Protein AF-A0A7V6IPR9-F1 (afdb_monomer_lite)

Sequence (110 aa):
MSSKRILSYSKQERHREKKTERGIVGKIMLGLVFVIALAFVFSILVKQNKEMERLKLKERDLRAELELAKLEELEILDLSNKAGSSEFVERIARDELGLVTADEYIFVED

Radius of gyration: 45.07 Å; chains: 1; bounding box: 85×31×128 Å

pLDDT: mean 81.63, std 14.81, range [46.31, 97.0]

Foldseek 3Di:
DDDPPPPPPVVVVVVVVVVVVVVVVVVVVVVVVVVVVVVVVVVVVVVVVVVVVVVVVVVVVVVVVVVVVVVVVVVVVVVVVLVPDPVNVQVCCCPVVVDDDPPDDDDDDD

Structure (mmCIF, N/CA/C/O backbone):
data_AF-A0A7V6IPR9-F1
#
_entry.id   AF-A0A7V6IPR9-F1
#
loop_
_atom_site.group_PDB
_atom_site.id
_atom_site.type_symbol
_atom_site.label_atom_id
_atom_site.label_alt_id
_atom_site.label_comp_id
_atom_site.label_asym_id
_atom_site.label_entity_id
_atom_site.label_seq_id
_atom_site.pdbx_PDB_ins_code
_atom_site.Cartn_x
_atom_site.Cartn_y
_atom_site.Cartn_z
_atom_site.occupancy
_atom_site.B_iso_or_equiv
_atom_site.auth_seq_id
_atom_site.auth_comp_id
_atom_site.auth_asym_id
_atom_site.auth_atom_id
_atom_site.pdbx_PDB_model_num
ATOM 1 N N . MET A 1 1 ? 46.897 10.458 -78.389 1.00 46.31 1 MET A N 1
ATOM 2 C CA . MET A 1 1 ? 46.508 10.968 -77.053 1.00 46.31 1 MET A CA 1
ATOM 3 C C . MET A 1 1 ? 45.152 10.385 -76.676 1.00 46.31 1 MET A C 1
ATOM 5 O O . MET A 1 1 ? 44.145 10.850 -77.183 1.00 46.31 1 MET A O 1
ATOM 9 N N . SER A 1 2 ? 45.098 9.341 -75.850 1.00 51.88 2 SER A N 1
ATOM 10 C CA . SER A 1 2 ? 43.846 8.902 -75.221 1.00 51.88 2 SER A CA 1
ATOM 11 C C . SER A 1 2 ? 44.156 8.077 -73.974 1.00 51.88 2 SER A C 1
ATOM 13 O O . SER A 1 2 ? 45.178 7.402 -73.927 1.00 51.88 2 SER A O 1
ATOM 15 N N . SER A 1 3 ? 43.238 8.130 -73.009 1.00 52.97 3 SER A N 1
ATOM 16 C CA . SER A 1 3 ? 43.160 7.337 -71.774 1.00 52.97 3 SER A CA 1
ATOM 17 C C . SER A 1 3 ? 43.606 8.034 -70.480 1.00 52.97 3 SER A C 1
ATOM 19 O O . SER A 1 3 ? 44.656 7.768 -69.907 1.00 52.97 3 SER A O 1
ATOM 21 N N . LYS A 1 4 ? 42.729 8.913 -69.975 1.00 54.00 4 LYS A N 1
ATOM 22 C CA . LYS A 1 4 ? 42.668 9.336 -68.559 1.00 54.00 4 LYS A CA 1
ATOM 23 C C . LYS A 1 4 ? 41.219 9.393 -68.037 1.00 54.00 4 LYS A C 1
ATOM 25 O O . LYS A 1 4 ? 40.880 10.258 -67.242 1.00 54.00 4 LYS A O 1
ATOM 30 N N . ARG A 1 5 ? 40.329 8.505 -68.502 1.00 56.00 5 ARG A N 1
ATOM 31 C CA . ARG A 1 5 ? 38.905 8.498 -68.082 1.00 56.00 5 ARG A CA 1
ATOM 32 C C . ARG A 1 5 ? 38.413 7.218 -67.398 1.00 56.00 5 ARG A C 1
ATOM 34 O O . ARG A 1 5 ? 37.255 7.165 -67.015 1.00 56.00 5 ARG A O 1
ATOM 41 N N . ILE A 1 6 ? 39.273 6.220 -67.185 1.00 53.72 6 ILE A N 1
ATOM 42 C CA . ILE A 1 6 ? 38.849 4.917 -66.630 1.00 53.72 6 ILE A CA 1
ATOM 43 C C . ILE A 1 6 ? 39.092 4.821 -65.106 1.00 53.72 6 ILE A C 1
ATOM 45 O O . ILE A 1 6 ? 38.463 4.023 -64.422 1.00 53.72 6 ILE A O 1
ATOM 49 N N . LEU A 1 7 ? 39.940 5.680 -64.521 1.00 52.31 7 LEU A N 1
ATOM 50 C CA . LEU A 1 7 ? 40.392 5.513 -63.130 1.00 52.31 7 LEU A CA 1
ATOM 51 C C . LEU A 1 7 ? 39.478 6.118 -62.037 1.00 52.31 7 LEU A C 1
ATOM 53 O O . LEU A 1 7 ? 39.787 5.961 -60.858 1.00 52.31 7 LEU A O 1
ATOM 57 N N . SER A 1 8 ? 38.392 6.831 -62.374 1.00 55.12 8 SER A N 1
ATOM 58 C CA . SER A 1 8 ? 37.584 7.552 -61.366 1.00 55.12 8 SER A CA 1
ATOM 59 C C . SER A 1 8 ? 36.347 6.803 -60.863 1.00 55.12 8 SER A C 1
ATOM 61 O O . SER A 1 8 ? 35.838 7.154 -59.801 1.00 55.12 8 SER A O 1
ATOM 63 N N . TYR A 1 9 ? 35.877 5.768 -61.566 1.00 55.69 9 TYR A N 1
ATOM 64 C CA . TYR A 1 9 ? 34.661 5.041 -61.174 1.00 55.69 9 TYR A CA 1
ATOM 65 C C . TYR A 1 9 ? 34.876 4.149 -59.936 1.00 55.69 9 TYR A C 1
ATOM 67 O O . TYR A 1 9 ? 34.060 4.155 -59.017 1.00 55.69 9 TYR A O 1
ATOM 75 N N . SER A 1 10 ? 36.033 3.488 -59.817 1.00 58.34 10 SER A N 1
ATOM 76 C CA . SER A 1 10 ? 36.293 2.532 -58.724 1.00 58.34 10 SER A CA 1
ATOM 77 C C . SER A 1 10 ? 36.478 3.172 -57.341 1.00 58.34 10 SER A C 1
ATOM 79 O O . SER A 1 10 ? 36.259 2.525 -56.315 1.00 58.34 10 SER A O 1
ATOM 81 N N . LYS A 1 11 ? 36.870 4.452 -57.274 1.00 56.53 11 LYS A N 1
ATOM 82 C CA . LYS A 1 11 ? 36.996 5.183 -56.000 1.00 56.53 11 LYS A CA 1
ATOM 83 C C . LYS A 1 11 ? 35.640 5.658 -55.472 1.00 56.53 11 LYS A C 1
ATOM 85 O O . LYS A 1 11 ? 35.459 5.739 -54.259 1.00 56.53 11 LYS A O 1
ATOM 90 N N . GLN A 1 12 ? 34.699 5.962 -56.364 1.00 60.06 12 GLN A N 1
ATOM 91 C CA . GLN A 1 12 ? 33.400 6.532 -56.008 1.00 60.06 12 GLN A CA 1
ATOM 92 C C . GLN A 1 12 ? 32.421 5.459 -55.497 1.00 60.06 12 GLN A C 1
ATOM 94 O O . GLN A 1 12 ? 31.682 5.718 -54.545 1.00 60.06 12 GLN A O 1
ATOM 99 N N . GLU A 1 13 ? 32.487 4.237 -56.034 1.00 58.72 13 GLU A N 1
ATOM 100 C CA . GLU A 1 13 ? 31.707 3.085 -55.550 1.00 58.72 13 GLU A CA 1
ATOM 101 C C . GLU A 1 13 ? 32.123 2.649 -54.138 1.00 58.72 13 GLU A C 1
ATOM 103 O O . GLU A 1 13 ? 31.271 2.544 -53.256 1.00 58.72 13 GLU A O 1
ATOM 108 N N . ARG A 1 14 ? 33.432 2.559 -53.856 1.00 58.56 14 ARG A N 1
ATOM 109 C CA . ARG A 1 14 ? 33.944 2.211 -52.513 1.00 58.56 14 ARG A CA 1
ATOM 110 C C . ARG A 1 14 ? 33.509 3.190 -51.419 1.00 58.56 14 ARG A C 1
ATOM 112 O O . ARG A 1 14 ? 33.343 2.802 -50.265 1.00 58.56 14 ARG A O 1
ATOM 119 N N . HIS A 1 15 ? 33.352 4.474 -51.746 1.00 54.97 15 HIS A N 1
ATOM 120 C CA . HIS A 1 15 ? 32.856 5.467 -50.788 1.00 54.97 15 HIS A CA 1
ATOM 121 C C . HIS A 1 15 ? 31.339 5.378 -50.572 1.00 54.97 15 HIS A C 1
ATOM 123 O O . HIS A 1 15 ? 30.884 5.695 -49.472 1.00 54.97 15 HIS A O 1
ATOM 129 N N . ARG A 1 16 ? 30.562 4.940 -51.574 1.00 58.59 16 ARG A N 1
ATOM 130 C CA . ARG A 1 16 ? 29.122 4.674 -51.423 1.00 58.59 16 ARG A CA 1
ATOM 131 C C . ARG A 1 16 ? 28.863 3.423 -50.586 1.00 58.59 16 ARG A C 1
ATOM 133 O O . ARG A 1 16 ? 28.086 3.527 -49.642 1.00 58.59 16 ARG A O 1
ATOM 140 N N . GLU A 1 17 ? 29.572 2.324 -50.845 1.00 57.56 17 GLU A N 1
ATOM 141 C CA . GLU A 1 17 ? 29.459 1.076 -50.070 1.00 57.56 17 GLU A CA 1
ATOM 142 C C . GLU A 1 17 ? 29.785 1.286 -48.584 1.00 57.56 17 GLU A C 1
ATOM 144 O O . GLU A 1 17 ? 28.998 0.930 -47.705 1.00 57.56 17 GLU A O 1
ATOM 149 N N . LYS A 1 18 ? 30.873 2.007 -48.280 1.00 56.69 18 LYS A N 1
ATOM 150 C CA . LYS A 1 18 ? 31.227 2.358 -46.891 1.00 56.69 18 LYS A CA 1
ATOM 151 C C . LYS A 1 18 ? 30.188 3.247 -46.202 1.00 56.69 18 LYS A C 1
ATOM 153 O O . LYS A 1 18 ? 30.087 3.241 -44.974 1.00 56.69 18 LYS A O 1
ATOM 158 N N . LYS A 1 19 ? 29.435 4.053 -46.958 1.00 59.00 19 LYS A N 1
ATOM 159 C CA . LYS A 1 19 ? 28.376 4.918 -46.411 1.00 59.00 19 LYS A CA 1
ATOM 160 C C . LYS A 1 19 ? 27.110 4.110 -46.111 1.00 59.00 19 LYS A C 1
ATOM 162 O O . LYS A 1 19 ? 26.474 4.358 -45.089 1.00 59.00 19 LYS A O 1
ATOM 167 N N . THR A 1 20 ? 26.779 3.128 -46.952 1.00 62.00 20 THR A N 1
ATOM 168 C CA . THR A 1 20 ? 25.663 2.196 -46.730 1.00 62.00 20 THR A CA 1
ATOM 169 C C . THR A 1 20 ? 25.933 1.231 -45.576 1.00 62.00 20 THR A C 1
ATOM 171 O O . THR A 1 20 ? 25.049 1.045 -44.743 1.00 62.00 20 THR A O 1
ATOM 174 N N . GLU A 1 21 ? 27.157 0.715 -45.434 1.00 65.19 21 GLU A N 1
ATOM 175 C CA . GLU A 1 21 ? 27.546 -0.147 -44.305 1.00 65.19 21 GLU A CA 1
ATOM 176 C C . GLU A 1 21 ? 27.449 0.583 -42.959 1.00 65.19 21 GLU A C 1
ATOM 178 O O . GLU A 1 21 ? 26.851 0.073 -42.013 1.00 65.19 21 GLU A O 1
ATOM 183 N N . ARG A 1 22 ? 27.945 1.827 -42.879 1.00 69.75 22 ARG A N 1
ATOM 184 C CA . ARG A 1 22 ? 27.823 2.658 -41.666 1.00 69.75 22 ARG A CA 1
ATOM 185 C C . ARG A 1 22 ? 26.366 2.939 -41.289 1.00 69.75 22 ARG A C 1
ATOM 187 O O . ARG A 1 22 ? 26.042 2.977 -40.104 1.00 69.75 22 ARG A O 1
ATOM 194 N N . GLY A 1 23 ? 25.486 3.109 -42.277 1.00 75.75 23 GLY A N 1
ATOM 195 C CA . GLY A 1 23 ? 24.050 3.284 -42.048 1.00 75.75 23 GLY A CA 1
ATOM 196 C C . GLY A 1 23 ? 23.372 2.024 -41.502 1.00 75.75 23 GLY A C 1
ATOM 197 O O . GLY A 1 23 ? 22.509 2.123 -40.632 1.00 75.75 23 GLY A O 1
ATOM 198 N N . ILE A 1 24 ? 23.780 0.842 -41.973 1.00 83.62 24 ILE A N 1
ATOM 199 C CA . ILE A 1 24 ? 23.265 -0.447 -41.490 1.00 83.62 24 ILE A CA 1
ATOM 200 C C . ILE A 1 24 ? 23.733 -0.703 -40.053 1.00 83.62 24 ILE A C 1
ATOM 202 O O . ILE A 1 24 ? 22.905 -0.999 -39.194 1.00 83.62 24 ILE A O 1
ATOM 206 N N . VAL A 1 25 ? 25.020 -0.493 -39.755 1.00 86.81 25 VAL A N 1
ATOM 207 C CA . VAL A 1 25 ? 25.568 -0.646 -38.394 1.00 86.81 25 VAL A CA 1
ATOM 208 C C . VAL A 1 25 ? 24.886 0.305 -37.405 1.00 86.81 25 VAL A C 1
ATOM 210 O O . VAL A 1 25 ? 24.541 -0.109 -36.301 1.00 86.81 25 VAL A O 1
ATOM 213 N N . GLY A 1 26 ? 24.611 1.552 -37.805 1.00 89.56 26 GLY A N 1
ATOM 214 C CA . GLY A 1 26 ? 23.874 2.506 -36.969 1.00 89.56 26 GLY A CA 1
ATOM 215 C C . GLY A 1 26 ? 22.446 2.052 -36.644 1.00 89.56 26 GLY A C 1
ATOM 216 O O . GLY A 1 26 ? 22.013 2.164 -35.500 1.00 89.56 26 GLY A O 1
ATOM 217 N N . LYS A 1 27 ? 21.727 1.480 -37.620 1.00 90.88 27 LYS A N 1
ATOM 218 C CA . LYS A 1 27 ? 20.379 0.923 -37.399 1.00 90.88 27 LYS A CA 1
ATOM 219 C C . LYS A 1 27 ? 20.402 -0.305 -36.490 1.00 90.88 27 LYS A C 1
ATOM 221 O O . LYS A 1 27 ? 19.528 -0.430 -35.638 1.00 90.88 27 LYS A O 1
ATOM 226 N N . ILE A 1 28 ? 21.402 -1.176 -36.642 1.00 93.00 28 ILE A N 1
ATOM 227 C CA . ILE A 1 28 ? 21.588 -2.347 -35.774 1.00 93.00 28 ILE A CA 1
ATOM 228 C C . ILE A 1 28 ? 21.874 -1.899 -34.338 1.00 93.00 28 ILE A C 1
ATOM 230 O O . ILE A 1 28 ? 21.229 -2.385 -33.414 1.00 93.00 28 ILE A O 1
ATOM 234 N N . MET A 1 29 ? 22.772 -0.929 -34.146 1.00 93.62 29 MET A N 1
ATOM 235 C CA . MET A 1 29 ? 23.066 -0.372 -32.821 1.00 93.62 29 MET A CA 1
ATOM 236 C C . MET A 1 29 ? 21.837 0.270 -32.179 1.00 93.62 29 MET A C 1
ATOM 238 O O . MET A 1 29 ? 21.563 0.026 -31.007 1.00 93.62 29 MET A O 1
ATOM 242 N N . LEU A 1 30 ? 21.059 1.040 -32.945 1.00 95.06 30 LEU A N 1
ATOM 243 C CA . LEU A 1 30 ? 19.827 1.647 -32.446 1.00 95.06 30 LEU A CA 1
ATOM 244 C C . LEU A 1 30 ? 18.796 0.583 -32.040 1.00 95.06 30 LEU A C 1
ATOM 246 O O . LEU A 1 30 ? 18.192 0.691 -30.976 1.00 95.06 30 LEU A O 1
ATOM 250 N N . GLY A 1 31 ? 18.634 -0.467 -32.850 1.00 95.38 31 GLY A N 1
ATOM 251 C CA . GLY A 1 31 ? 17.768 -1.600 -32.522 1.00 95.38 31 GLY A CA 1
ATOM 252 C C . GLY A 1 31 ? 18.221 -2.335 -31.261 1.00 95.38 31 GLY A C 1
ATOM 253 O O . GLY A 1 31 ? 17.398 -2.678 -30.419 1.00 95.38 31 GLY A O 1
ATOM 254 N N . LEU A 1 32 ? 19.529 -2.515 -31.081 1.00 95.44 32 LEU A N 1
ATOM 255 C CA . LEU A 1 32 ? 20.088 -3.188 -29.912 1.00 95.44 32 LEU A CA 1
ATOM 256 C C . LEU A 1 32 ? 19.873 -2.370 -28.630 1.00 95.44 32 LEU A C 1
ATOM 258 O O . LEU A 1 32 ? 19.430 -2.916 -27.621 1.00 95.44 32 LEU A O 1
ATOM 262 N N . VAL A 1 33 ? 20.081 -1.051 -28.689 1.00 96.31 33 VAL A N 1
ATOM 263 C CA . VAL A 1 33 ? 19.746 -0.135 -27.585 1.00 96.31 33 VAL A CA 1
ATOM 264 C C . VAL A 1 33 ? 18.250 -0.177 -27.274 1.00 96.31 33 VAL A C 1
ATOM 266 O O . VAL A 1 33 ? 17.871 -0.226 -26.105 1.00 96.31 33 VAL A O 1
ATOM 269 N N . PHE A 1 34 ? 17.396 -0.215 -28.298 1.00 97.00 34 PHE A N 1
ATOM 270 C CA . PHE A 1 34 ? 15.948 -0.296 -28.118 1.00 97.00 34 PHE A CA 1
ATOM 271 C C . PHE A 1 34 ? 15.520 -1.592 -27.415 1.00 97.00 34 PHE A C 1
ATOM 273 O O . PHE A 1 34 ? 14.736 -1.547 -26.469 1.00 97.00 34 PHE A O 1
ATOM 280 N N . VAL A 1 35 ? 16.079 -2.740 -27.807 1.00 96.81 35 VAL A N 1
ATOM 281 C CA . VAL A 1 35 ? 15.802 -4.032 -27.155 1.00 96.81 35 VAL A CA 1
ATOM 282 C C . VAL A 1 35 ? 16.252 -4.025 -25.692 1.00 96.81 35 VAL A C 1
ATOM 284 O O . VAL A 1 35 ? 15.508 -4.482 -24.825 1.00 96.81 35 VAL A O 1
ATOM 287 N N . ILE A 1 36 ? 17.428 -3.464 -25.392 1.00 96.44 36 ILE A N 1
ATOM 288 C CA . ILE A 1 36 ? 17.915 -3.337 -24.009 1.00 96.44 36 ILE A CA 1
ATOM 289 C C . ILE A 1 36 ? 16.988 -2.433 -23.188 1.00 96.44 36 ILE A C 1
ATOM 291 O O . ILE A 1 36 ? 16.624 -2.789 -22.066 1.00 96.44 36 ILE A O 1
ATOM 295 N N . ALA A 1 37 ? 16.567 -1.295 -23.744 1.00 96.19 37 ALA A N 1
ATOM 296 C CA . ALA A 1 37 ? 15.642 -0.384 -23.077 1.00 96.19 37 ALA A CA 1
ATOM 297 C C . ALA A 1 37 ? 14.303 -1.071 -22.762 1.00 96.19 37 ALA A C 1
ATOM 299 O O . ALA A 1 37 ? 13.814 -0.976 -21.637 1.00 96.19 37 ALA A O 1
ATOM 300 N N . LEU A 1 38 ? 13.747 -1.827 -23.714 1.00 96.38 38 LEU A N 1
ATOM 301 C CA . LEU A 1 38 ? 12.522 -2.599 -23.499 1.00 96.38 38 LEU A CA 1
ATOM 302 C C . LEU A 1 38 ? 12.688 -3.664 -22.412 1.00 96.38 38 LEU A C 1
ATOM 304 O O . LEU A 1 38 ? 11.828 -3.780 -21.539 1.00 96.38 38 LEU A O 1
ATOM 308 N N . ALA A 1 39 ? 13.796 -4.408 -22.422 1.00 95.56 39 ALA A N 1
ATOM 309 C CA . ALA A 1 39 ? 14.080 -5.404 -21.391 1.00 95.56 39 ALA A CA 1
ATOM 310 C C . ALA A 1 39 ? 14.175 -4.766 -19.993 1.00 95.56 39 ALA A C 1
ATOM 312 O O . ALA A 1 39 ? 13.681 -5.328 -19.012 1.00 95.56 39 ALA A O 1
ATOM 313 N N . PHE A 1 40 ? 14.759 -3.569 -19.903 1.00 96.31 40 PHE A N 1
ATOM 314 C CA . PHE A 1 40 ? 14.871 -2.828 -18.651 1.00 96.31 40 PHE A CA 1
ATOM 315 C C . PHE A 1 40 ? 13.504 -2.373 -18.126 1.00 96.31 40 PHE A C 1
ATOM 317 O O . PHE A 1 40 ? 13.177 -2.625 -16.965 1.00 96.31 40 PHE A O 1
ATOM 324 N N . VAL A 1 41 ? 12.672 -1.780 -18.990 1.00 95.94 41 VAL A N 1
ATOM 325 C CA . VAL A 1 41 ? 11.298 -1.377 -18.644 1.00 95.94 41 VAL A CA 1
ATOM 326 C C . VAL A 1 41 ? 10.481 -2.586 -18.193 1.00 95.94 41 VAL A C 1
ATOM 328 O O . VAL A 1 41 ? 9.828 -2.533 -17.153 1.00 95.94 41 VAL A O 1
ATOM 331 N N . PHE A 1 42 ? 10.565 -3.702 -18.920 1.00 95.25 42 PHE A N 1
ATOM 332 C CA . PHE A 1 42 ? 9.846 -4.923 -18.567 1.00 95.25 42 PHE A CA 1
ATOM 333 C C . PHE A 1 42 ? 10.267 -5.465 -17.193 1.00 95.25 42 PHE A C 1
ATOM 335 O O . PHE A 1 42 ? 9.420 -5.813 -16.372 1.00 95.25 42 PHE A O 1
ATOM 342 N N . SER A 1 43 ? 11.571 -5.470 -16.899 1.00 93.75 43 SER A N 1
ATOM 343 C CA . SER A 1 43 ? 12.103 -5.880 -15.594 1.00 93.75 43 SER A CA 1
ATOM 344 C C . SER A 1 43 ? 11.583 -5.004 -14.448 1.00 93.75 43 SER A C 1
ATOM 346 O O . SER A 1 43 ? 11.195 -5.520 -13.396 1.00 93.75 43 SER A O 1
ATOM 348 N N . ILE A 1 44 ? 11.519 -3.684 -14.656 1.00 94.38 44 ILE A N 1
ATOM 349 C CA . ILE A 1 44 ? 10.968 -2.743 -13.673 1.00 94.38 44 ILE A CA 1
ATOM 350 C C . ILE A 1 44 ? 9.479 -3.010 -13.445 1.00 94.38 44 ILE A C 1
ATOM 352 O O . ILE A 1 44 ? 9.067 -3.133 -12.293 1.00 94.38 44 ILE A O 1
ATOM 356 N N . LEU A 1 45 ? 8.689 -3.162 -14.511 1.00 94.62 45 LEU A N 1
ATOM 357 C CA . LEU A 1 45 ? 7.246 -3.401 -14.404 1.00 94.62 45 LEU A CA 1
ATOM 358 C C . LEU A 1 45 ? 6.928 -4.681 -13.621 1.00 94.62 45 LEU A C 1
ATOM 360 O O . LEU A 1 45 ? 6.047 -4.683 -12.763 1.00 94.62 45 LEU A O 1
ATOM 364 N N . VAL A 1 46 ? 7.676 -5.763 -13.858 1.00 92.81 46 VAL A N 1
ATOM 365 C CA . VAL A 1 46 ? 7.491 -7.021 -13.117 1.00 92.81 46 VAL A CA 1
ATOM 366 C C . VAL A 1 46 ? 7.783 -6.840 -11.624 1.00 92.81 46 VAL A C 1
ATOM 368 O O . VAL A 1 46 ? 7.042 -7.361 -10.788 1.00 92.81 46 VAL A O 1
ATOM 371 N N . LYS A 1 47 ? 8.840 -6.098 -11.270 1.00 91.62 47 LYS A N 1
ATOM 372 C CA . LYS A 1 47 ? 9.166 -5.807 -9.864 1.00 91.62 47 LYS A CA 1
ATOM 373 C C . LYS A 1 47 ? 8.105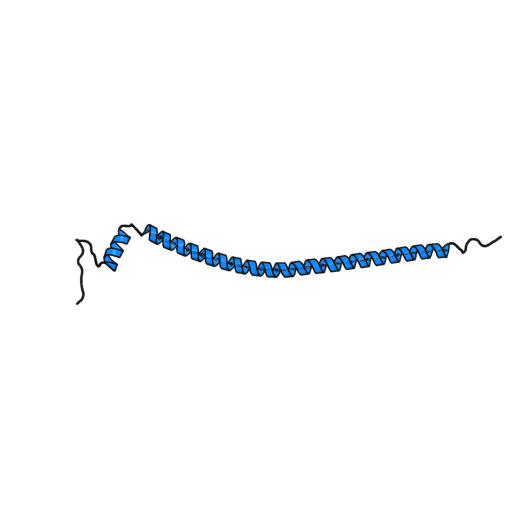 -4.922 -9.211 1.00 91.62 47 LYS A C 1
ATOM 375 O O . LYS A 1 47 ? 7.642 -5.250 -8.122 1.00 91.62 47 LYS A O 1
ATOM 380 N N . GLN A 1 48 ? 7.679 -3.866 -9.903 1.00 92.12 48 GLN A N 1
ATOM 381 C CA . GLN A 1 48 ? 6.656 -2.938 -9.420 1.00 92.12 48 GLN A CA 1
ATOM 382 C C . GLN A 1 48 ? 5.320 -3.636 -9.166 1.00 92.12 48 GLN A C 1
ATOM 384 O O . GLN A 1 48 ? 4.700 -3.382 -8.140 1.00 92.12 48 GLN A O 1
ATOM 389 N N . ASN A 1 49 ? 4.894 -4.555 -10.037 1.00 92.50 49 ASN A N 1
ATOM 390 C CA . ASN A 1 49 ? 3.640 -5.286 -9.837 1.00 92.50 49 ASN A CA 1
ATOM 391 C C . ASN A 1 49 ? 3.655 -6.140 -8.562 1.00 92.50 49 ASN A C 1
ATOM 393 O O . ASN A 1 49 ? 2.689 -6.116 -7.802 1.00 92.50 49 ASN A O 1
ATOM 397 N N . LYS A 1 50 ? 4.761 -6.845 -8.288 1.00 91.69 50 LYS A N 1
ATOM 398 C CA . LYS A 1 50 ? 4.906 -7.641 -7.056 1.00 91.69 50 LYS A CA 1
ATOM 399 C C . LYS A 1 50 ? 4.912 -6.768 -5.805 1.00 91.69 50 LYS A C 1
ATOM 401 O O . LYS A 1 50 ? 4.313 -7.118 -4.791 1.00 91.69 50 LYS A O 1
ATOM 406 N N . GLU A 1 51 ? 5.602 -5.635 -5.866 1.00 93.44 51 GLU A N 1
ATOM 407 C CA . GLU A 1 51 ? 5.663 -4.697 -4.749 1.00 93.44 51 GLU A CA 1
ATOM 408 C C . GLU A 1 51 ? 4.301 -4.042 -4.491 1.00 93.44 51 GLU A C 1
ATOM 410 O O . GLU A 1 51 ? 3.867 -3.956 -3.345 1.00 93.44 51 GLU A O 1
ATOM 415 N N . MET A 1 52 ? 3.578 -3.686 -5.553 1.00 95.19 52 MET A N 1
ATOM 416 C CA . MET A 1 52 ? 2.220 -3.152 -5.478 1.00 95.19 52 MET A CA 1
ATOM 417 C C . MET A 1 52 ? 1.246 -4.146 -4.840 1.00 95.19 52 MET A C 1
ATOM 419 O O . MET A 1 52 ? 0.435 -3.763 -4.001 1.00 95.19 52 MET A O 1
ATOM 423 N N . GLU A 1 53 ? 1.322 -5.426 -5.203 1.00 94.31 53 GLU A N 1
ATOM 424 C CA . GLU A 1 53 ? 0.493 -6.471 -4.595 1.00 94.31 53 GLU A CA 1
ATOM 425 C C . GLU A 1 53 ? 0.781 -6.617 -3.095 1.00 94.31 53 GLU A C 1
ATOM 427 O O . GLU A 1 53 ? -0.142 -6.616 -2.278 1.00 94.31 53 GLU A O 1
ATOM 432 N N . ARG A 1 54 ? 2.063 -6.638 -2.712 1.00 94.25 54 ARG A N 1
ATOM 433 C CA . ARG A 1 54 ? 2.471 -6.666 -1.302 1.00 94.25 54 ARG A CA 1
ATOM 434 C C . ARG A 1 54 ? 1.962 -5.446 -0.533 1.00 94.25 54 ARG A C 1
ATOM 436 O O . ARG A 1 54 ? 1.506 -5.591 0.599 1.00 94.25 54 ARG A O 1
ATOM 443 N N . LEU A 1 55 ? 2.048 -4.256 -1.127 1.00 94.56 55 LEU A N 1
ATOM 444 C CA . LEU A 1 55 ? 1.563 -3.020 -0.513 1.00 94.56 55 LEU A CA 1
ATOM 445 C C . LEU A 1 55 ? 0.045 -3.043 -0.325 1.00 94.56 55 LEU A C 1
ATOM 447 O O . LEU A 1 55 ? -0.417 -2.670 0.746 1.00 94.56 55 LEU A O 1
ATOM 451 N N . LYS A 1 56 ? -0.716 -3.553 -1.300 1.00 95.38 56 LYS A N 1
ATOM 452 C CA . LYS A 1 56 ? -2.176 -3.707 -1.183 1.00 95.38 56 LYS A CA 1
ATOM 453 C C . LYS A 1 56 ? -2.580 -4.652 -0.056 1.00 95.38 56 LYS A C 1
ATOM 455 O O . LYS A 1 56 ? -3.516 -4.353 0.679 1.00 95.38 56 LYS A O 1
ATOM 460 N N . LEU A 1 57 ? -1.882 -5.779 0.092 1.00 95.06 57 LEU A N 1
ATOM 461 C CA . LEU A 1 57 ? -2.130 -6.704 1.202 1.00 95.06 57 LEU A CA 1
ATOM 462 C C . LEU A 1 57 ? -1.851 -6.025 2.544 1.00 95.06 57 LEU A C 1
ATOM 464 O O . LEU A 1 57 ? -2.712 -6.020 3.418 1.00 95.06 57 LEU A O 1
ATOM 468 N N . LYS A 1 58 ? -0.696 -5.362 2.665 1.00 95.56 58 LYS A N 1
ATOM 469 C CA . LYS A 1 58 ? -0.323 -4.645 3.886 1.00 95.56 58 LYS A CA 1
ATOM 470 C C . LYS A 1 58 ? -1.300 -3.515 4.220 1.00 95.56 58 LYS A C 1
ATOM 472 O O . LYS A 1 58 ? -1.625 -3.323 5.383 1.00 95.56 58 LYS A O 1
ATOM 477 N N . GLU A 1 59 ? -1.769 -2.777 3.218 1.00 96.19 59 GLU A N 1
ATOM 478 C CA . GLU A 1 59 ? -2.781 -1.734 3.390 1.00 96.19 59 GLU A CA 1
ATOM 479 C C . GLU A 1 59 ? -4.092 -2.313 3.925 1.00 96.19 59 GLU A C 1
ATOM 481 O O . GLU A 1 59 ? -4.686 -1.739 4.833 1.00 96.19 59 GLU A O 1
ATOM 486 N N . ARG A 1 60 ? -4.538 -3.454 3.389 1.00 95.81 60 ARG A N 1
ATOM 487 C CA . ARG A 1 60 ? -5.755 -4.120 3.858 1.00 95.81 60 ARG A CA 1
ATOM 488 C C . ARG A 1 60 ? -5.630 -4.555 5.318 1.00 95.81 60 ARG A C 1
ATOM 490 O O . ARG A 1 60 ? -6.556 -4.321 6.086 1.00 95.81 60 ARG A O 1
ATOM 497 N N . ASP A 1 61 ? -4.496 -5.138 5.689 1.00 95.94 61 ASP A N 1
ATOM 498 C CA . ASP A 1 61 ? -4.261 -5.604 7.057 1.00 95.94 61 ASP A CA 1
ATOM 499 C C . ASP A 1 61 ? -4.184 -4.418 8.037 1.00 95.94 61 ASP A C 1
ATOM 501 O O . ASP A 1 61 ? -4.858 -4.425 9.062 1.00 95.94 61 ASP A O 1
ATOM 505 N N . LEU A 1 62 ? -3.472 -3.345 7.667 1.00 96.19 62 LEU A N 1
ATOM 506 C CA . LEU A 1 62 ? -3.419 -2.096 8.442 1.00 96.19 62 LEU A CA 1
ATOM 507 C C . LEU A 1 62 ? -4.797 -1.445 8.605 1.00 96.19 62 LEU A C 1
ATOM 509 O O . LEU A 1 62 ? -5.093 -0.888 9.657 1.00 96.19 62 LEU A O 1
ATOM 513 N N . ARG A 1 63 ? -5.645 -1.485 7.571 1.00 96.69 63 ARG A N 1
ATOM 514 C CA . ARG A 1 63 ? -7.018 -0.966 7.661 1.00 96.69 63 ARG A CA 1
ATOM 515 C C . ARG A 1 63 ? -7.862 -1.781 8.635 1.00 96.69 63 ARG A C 1
ATOM 517 O O . ARG A 1 63 ? -8.583 -1.179 9.421 1.00 96.69 63 ARG A O 1
ATOM 524 N N . ALA A 1 64 ? -7.751 -3.108 8.604 1.00 96.00 64 ALA A N 1
ATOM 525 C CA . ALA A 1 64 ? -8.459 -3.973 9.543 1.00 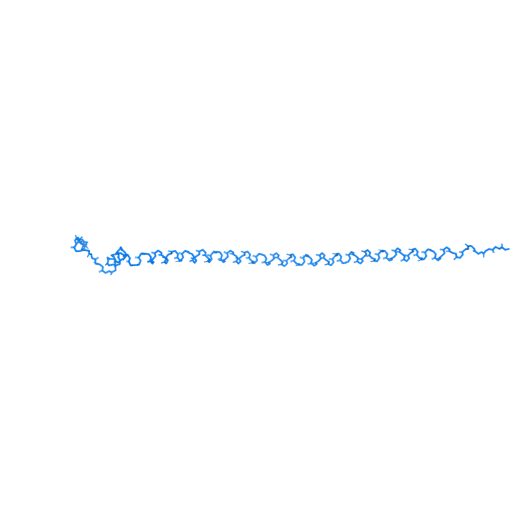96.00 64 ALA A CA 1
ATOM 526 C C . ALA A 1 64 ? -7.998 -3.731 10.991 1.00 96.00 64 ALA A C 1
ATOM 528 O O . ALA A 1 64 ? -8.826 -3.592 11.884 1.00 96.00 64 ALA A O 1
ATOM 529 N N . GLU A 1 65 ? -6.688 -3.606 11.215 1.00 95.75 65 GLU A N 1
ATOM 530 C CA . GLU A 1 65 ? -6.123 -3.273 12.529 1.00 95.75 65 GLU A CA 1
ATOM 531 C C . GLU A 1 65 ? -6.611 -1.905 13.027 1.00 95.75 65 GLU A C 1
ATOM 533 O O . GLU A 1 65 ? -6.996 -1.758 14.184 1.00 95.75 65 GLU A O 1
ATOM 538 N N . LEU A 1 66 ? -6.680 -0.914 12.136 1.00 96.31 66 LEU A N 1
ATOM 539 C CA . LEU A 1 66 ? -7.191 0.417 12.454 1.00 96.31 66 LEU A CA 1
ATOM 540 C C . LEU A 1 66 ? -8.689 0.399 12.792 1.00 96.31 66 LEU A C 1
ATOM 542 O O . LEU A 1 66 ? -9.116 1.123 13.689 1.00 96.31 66 LEU A O 1
ATOM 546 N N . GLU A 1 67 ? -9.494 -0.398 12.091 1.00 96.31 67 GLU A N 1
ATOM 547 C CA . GLU A 1 67 ? -10.916 -0.573 12.411 1.00 96.31 67 GLU A CA 1
ATOM 548 C C . GLU A 1 67 ? -11.113 -1.229 13.781 1.00 96.31 67 GLU A C 1
ATOM 550 O O . GLU A 1 67 ? -11.928 -0.742 14.563 1.00 96.31 67 GLU A O 1
ATOM 555 N N . LEU A 1 68 ? -10.334 -2.264 14.107 1.00 95.69 68 LEU A N 1
ATOM 556 C CA . LEU A 1 68 ? -10.371 -2.905 15.424 1.00 95.69 68 LEU A CA 1
ATOM 557 C C . LEU A 1 68 ? -9.972 -1.931 16.538 1.00 95.69 68 LEU A C 1
ATOM 559 O O . LEU A 1 68 ? -10.716 -1.778 17.501 1.00 95.69 68 LEU A O 1
ATOM 563 N N . ALA A 1 69 ? -8.868 -1.203 16.365 1.00 93.31 69 ALA A N 1
ATOM 564 C CA . ALA A 1 69 ? -8.414 -0.220 17.347 1.00 93.31 69 ALA A CA 1
ATOM 565 C C . ALA A 1 69 ? -9.452 0.891 17.587 1.00 93.31 69 ALA A C 1
ATOM 567 O O . ALA A 1 69 ? -9.626 1.348 18.713 1.00 93.31 69 ALA A O 1
ATOM 568 N N . LYS A 1 70 ? -10.184 1.310 16.547 1.00 94.69 70 LYS A N 1
ATOM 569 C CA . LYS A 1 70 ? -11.286 2.275 16.690 1.00 94.69 70 LYS A CA 1
ATOM 570 C C . LYS A 1 70 ? -12.483 1.707 17.443 1.00 94.69 70 LYS A C 1
ATOM 572 O O . LYS A 1 70 ? -13.137 2.447 18.170 1.00 94.69 70 LYS A O 1
ATOM 577 N N . LEU A 1 71 ? -12.809 0.432 17.239 1.00 94.56 71 LEU A N 1
ATOM 578 C CA . LEU A 1 71 ? -13.881 -0.220 17.991 1.00 94.56 71 LEU A CA 1
ATOM 579 C C . LEU A 1 71 ? -13.516 -0.318 19.474 1.00 94.56 71 LEU A C 1
ATOM 581 O O . LEU A 1 71 ? -14.340 0.036 20.313 1.00 94.56 71 LEU A O 1
ATOM 585 N N . GLU A 1 72 ? -12.277 -0.702 19.783 1.00 92.06 72 GLU A N 1
ATOM 586 C CA . GLU A 1 72 ? -11.762 -0.715 21.157 1.00 92.06 72 GLU A CA 1
ATOM 587 C C . GLU A 1 72 ? -11.774 0.687 21.780 1.00 92.06 72 GLU A C 1
ATOM 589 O O . GLU A 1 72 ? -12.221 0.861 22.911 1.00 92.06 72 GLU A O 1
ATOM 594 N N . GLU A 1 73 ? -11.348 1.714 21.039 1.00 90.50 73 GLU A N 1
ATOM 595 C CA . GLU A 1 73 ? -11.404 3.105 21.503 1.00 90.50 73 GLU A CA 1
ATOM 596 C C . GLU A 1 73 ? -12.841 3.534 21.839 1.00 90.50 73 GLU A C 1
ATOM 598 O O . GLU A 1 73 ? -13.077 4.140 22.886 1.00 90.50 73 GLU A O 1
ATOM 603 N N . LEU A 1 74 ? -13.812 3.197 20.985 1.00 91.38 74 LEU A N 1
ATOM 604 C CA . LEU A 1 74 ? -15.225 3.496 21.225 1.00 91.38 74 LEU A CA 1
ATOM 605 C C . LEU A 1 74 ? -15.774 2.761 22.451 1.00 91.38 74 LEU A C 1
ATOM 607 O O . LEU A 1 74 ? -16.520 3.362 23.223 1.00 91.38 74 LEU A O 1
ATOM 611 N N . GLU A 1 75 ? -15.404 1.496 22.649 1.00 88.06 75 GLU A N 1
ATOM 612 C CA . GLU A 1 75 ? -15.798 0.719 23.827 1.00 88.06 75 GLU A CA 1
ATOM 613 C C . GLU A 1 75 ? -15.215 1.321 25.111 1.00 88.06 75 GLU A C 1
ATOM 615 O O . GLU A 1 75 ? -15.934 1.516 26.091 1.00 88.06 75 GLU A O 1
ATOM 620 N N . ILE A 1 76 ? -13.936 1.698 25.092 1.00 86.62 76 ILE A N 1
ATOM 621 C CA . ILE A 1 76 ? -13.273 2.353 26.224 1.00 86.62 76 ILE A CA 1
ATOM 622 C C . ILE A 1 76 ? -13.919 3.710 26.519 1.00 86.62 76 ILE A C 1
ATOM 624 O O . ILE A 1 76 ? -14.126 4.044 27.685 1.00 86.62 76 ILE A O 1
ATOM 628 N N . LEU A 1 77 ? -14.262 4.494 25.495 1.00 84.31 77 LEU A N 1
ATOM 629 C CA . LEU A 1 77 ? -14.957 5.771 25.668 1.00 84.31 77 LEU A CA 1
ATOM 630 C C . LEU A 1 77 ? -16.367 5.583 26.235 1.00 84.31 77 LEU A C 1
ATOM 632 O O . LEU A 1 77 ? -16.759 6.327 27.131 1.00 84.31 77 LEU A O 1
ATOM 636 N N . ASP A 1 78 ? -17.123 4.593 25.761 1.00 84.00 78 ASP A N 1
ATOM 637 C CA . ASP A 1 78 ? -18.441 4.256 26.309 1.00 84.00 78 ASP A CA 1
ATOM 638 C C . ASP A 1 78 ? -18.342 3.817 27.778 1.00 84.00 78 ASP A C 1
ATOM 640 O O . ASP A 1 78 ? -19.071 4.326 28.634 1.00 84.00 78 ASP A O 1
ATOM 644 N N . LEU A 1 79 ? -17.374 2.954 28.101 1.00 79.25 79 LEU A N 1
ATOM 645 C CA . LEU A 1 79 ? -17.070 2.559 29.474 1.00 79.25 79 LEU A CA 1
ATOM 646 C C . LEU A 1 79 ? -16.651 3.754 30.327 1.00 79.25 79 LEU A C 1
ATOM 648 O O . LEU A 1 79 ? -17.137 3.879 31.443 1.00 79.25 79 LEU A O 1
ATOM 652 N N . SER A 1 80 ? -15.805 4.650 29.819 1.00 76.81 80 SER A N 1
ATOM 653 C CA . SER A 1 80 ? -15.369 5.853 30.534 1.00 76.81 80 SER A CA 1
ATOM 654 C C . SER A 1 80 ? -16.509 6.844 30.757 1.00 76.81 80 SER A C 1
ATOM 656 O O . SE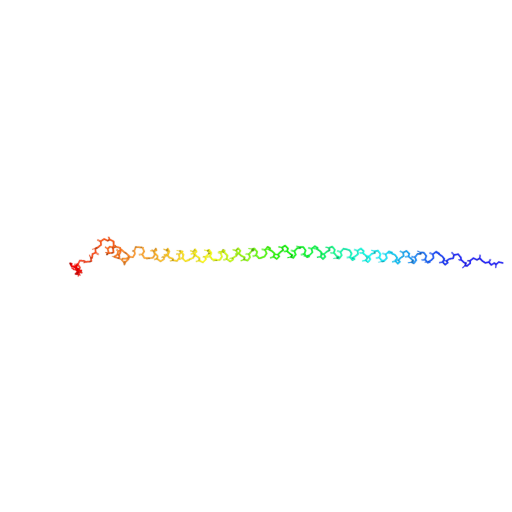R A 1 80 ? -16.529 7.506 31.789 1.00 76.81 80 SER A O 1
ATOM 658 N N . ASN A 1 81 ? -17.444 6.967 29.814 1.00 73.81 81 ASN A N 1
ATOM 659 C CA . ASN A 1 81 ? -18.620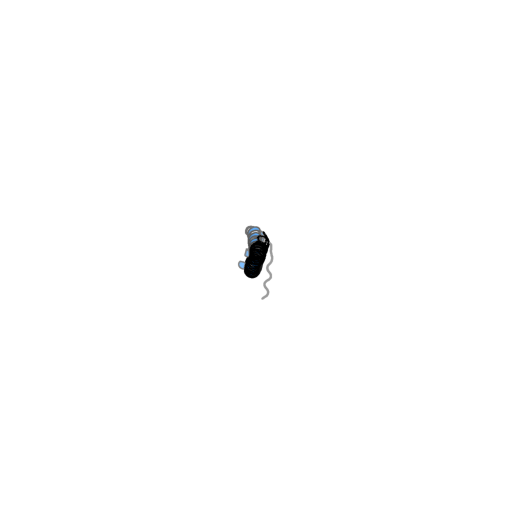 7.826 29.962 1.00 73.81 81 ASN A CA 1
ATOM 660 C C . ASN A 1 81 ? -19.607 7.255 30.987 1.00 73.81 81 ASN A C 1
ATOM 662 O O . ASN A 1 81 ? -20.277 8.005 31.694 1.00 73.81 81 ASN A O 1
ATOM 666 N N . LYS A 1 82 ? -19.693 5.925 31.081 1.00 70.31 82 LYS A N 1
ATOM 667 C CA . LYS A 1 82 ? -20.497 5.236 32.095 1.00 70.31 82 LYS A CA 1
ATOM 668 C C . LYS A 1 82 ? -19.798 5.236 33.453 1.00 70.31 82 LYS A C 1
ATOM 670 O O . LYS A 1 82 ? -20.464 5.432 34.468 1.00 70.31 82 LYS A O 1
ATOM 675 N N . ALA A 1 83 ? -18.480 5.065 33.495 1.00 62.53 83 ALA A N 1
ATOM 676 C CA . ALA A 1 83 ? -17.682 5.048 34.712 1.00 62.53 83 ALA A CA 1
ATOM 677 C C . ALA A 1 83 ? -17.785 6.398 35.439 1.00 62.53 83 ALA A C 1
ATOM 679 O O . ALA A 1 83 ? -17.322 7.428 34.961 1.00 62.53 83 ALA A O 1
ATOM 680 N N . GLY A 1 84 ? -18.419 6.389 36.613 1.00 61.88 84 GLY A N 1
ATOM 681 C CA . GLY A 1 84 ? -18.678 7.594 37.407 1.00 61.88 84 GLY A CA 1
ATOM 682 C C . GLY A 1 84 ? -20.075 8.198 37.228 1.00 61.88 84 GLY A C 1
ATOM 683 O O . GLY A 1 84 ? -20.424 9.114 37.970 1.00 61.88 84 GLY A O 1
ATOM 684 N N . SER A 1 85 ? -20.902 7.673 36.318 1.00 69.56 85 SER A N 1
ATOM 685 C CA . SER A 1 85 ? -22.344 7.951 36.319 1.00 69.56 85 SER A CA 1
ATOM 686 C C . SER A 1 85 ? -23.024 7.239 37.496 1.00 69.56 85 SER A C 1
ATOM 688 O O . SER A 1 85 ? -22.601 6.150 37.898 1.00 69.56 85 SER A O 1
ATOM 690 N N . SER A 1 86 ? -24.088 7.831 38.054 1.00 68.56 86 SER A N 1
ATOM 691 C CA . SER A 1 86 ? -24.846 7.200 39.147 1.00 68.56 86 SER A CA 1
ATOM 692 C C . SER A 1 86 ? -25.422 5.846 38.732 1.00 68.56 86 SER A C 1
ATOM 694 O O . SER A 1 86 ? -25.439 4.924 39.534 1.00 68.56 86 SER A O 1
ATOM 696 N N . GLU A 1 87 ? -25.809 5.711 37.462 1.00 74.81 87 GLU A N 1
ATOM 697 C CA . GLU A 1 87 ? -26.343 4.483 36.870 1.00 74.81 87 GLU A CA 1
ATOM 698 C C . GLU A 1 87 ? -25.308 3.345 36.857 1.00 74.81 87 GLU A C 1
ATOM 700 O O . GLU A 1 87 ? -25.623 2.207 37.196 1.00 74.81 87 GLU A O 1
ATOM 705 N N . PHE A 1 88 ? -24.044 3.638 36.536 1.00 74.94 88 PHE A N 1
ATOM 706 C CA . PHE A 1 88 ? -22.973 2.638 36.586 1.00 74.94 88 PHE A CA 1
ATOM 707 C C . PHE A 1 88 ? -22.669 2.184 38.015 1.00 74.94 88 PHE A C 1
ATOM 709 O O . PHE A 1 88 ? -22.468 0.993 38.249 1.00 74.94 88 PHE A O 1
ATOM 716 N N . VAL A 1 89 ? -22.646 3.124 38.966 1.00 74.44 89 VAL A N 1
ATOM 717 C CA . VAL A 1 89 ? -22.430 2.822 40.388 1.00 74.44 89 VAL A CA 1
ATOM 718 C C . VAL A 1 89 ? -23.581 1.984 40.938 1.00 74.44 89 VAL A C 1
ATOM 720 O O . VAL A 1 89 ? -23.334 0.989 41.611 1.00 74.44 89 VAL A O 1
ATOM 723 N N . GLU A 1 90 ? -24.821 2.347 40.616 1.00 78.12 90 GLU A N 1
ATOM 724 C CA . GLU A 1 90 ? -26.014 1.607 41.026 1.00 78.12 90 GLU A CA 1
ATOM 725 C C . GLU A 1 90 ? -26.035 0.193 40.437 1.00 78.12 90 GLU A C 1
ATOM 727 O O . GLU A 1 90 ? -26.297 -0.763 41.163 1.00 78.12 90 GLU A O 1
ATOM 732 N N . ARG A 1 91 ? -25.684 0.034 39.157 1.00 81.00 91 ARG A N 1
ATOM 733 C CA . ARG A 1 91 ? -25.607 -1.280 38.511 1.00 81.00 91 ARG A CA 1
ATOM 734 C C . ARG A 1 91 ? -24.569 -2.188 39.169 1.00 81.00 91 ARG A C 1
ATOM 736 O O . ARG A 1 91 ? -24.896 -3.313 39.514 1.00 81.00 91 ARG A O 1
ATOM 743 N N . ILE A 1 92 ? -23.347 -1.700 39.405 1.00 81.25 92 ILE A N 1
ATOM 744 C CA . ILE A 1 92 ? -22.315 -2.483 40.110 1.00 81.25 92 ILE A CA 1
ATOM 745 C C . ILE A 1 92 ? -22.755 -2.799 41.548 1.00 81.25 92 ILE A C 1
ATOM 747 O O . ILE A 1 92 ? -22.547 -3.910 42.026 1.00 81.25 92 ILE A O 1
ATOM 751 N N . ALA A 1 93 ? -23.389 -1.848 42.239 1.00 82.56 93 ALA A N 1
ATOM 752 C CA . ALA A 1 93 ? -23.899 -2.066 43.588 1.00 82.56 93 ALA A CA 1
ATOM 753 C C . ALA A 1 93 ? -24.983 -3.160 43.632 1.00 82.56 93 ALA A C 1
ATOM 755 O O . ALA A 1 93 ? -24.950 -3.996 44.533 1.00 82.56 93 ALA A O 1
ATOM 756 N N . ARG A 1 94 ? -25.891 -3.205 42.651 1.00 85.56 94 ARG A N 1
ATOM 757 C CA . ARG A 1 94 ? -26.913 -4.257 42.533 1.00 85.56 94 ARG A CA 1
ATOM 758 C C . ARG A 1 94 ? -26.312 -5.604 42.123 1.00 85.56 94 ARG A C 1
ATOM 760 O O . ARG A 1 94 ? -26.551 -6.594 42.807 1.00 85.56 94 ARG A O 1
ATOM 767 N N . ASP A 1 95 ? -25.521 -5.632 41.053 1.00 84.94 95 ASP A N 1
ATOM 768 C CA . ASP A 1 95 ? -25.067 -6.874 40.413 1.00 84.94 95 ASP A CA 1
ATOM 769 C C . ASP A 1 95 ? -23.960 -7.585 41.212 1.00 84.94 95 ASP A C 1
ATOM 771 O O . ASP A 1 95 ? -24.000 -8.802 41.372 1.00 84.94 95 ASP A O 1
ATOM 775 N N . GLU A 1 96 ? -22.983 -6.837 41.738 1.00 84.00 96 GLU A N 1
ATOM 776 C CA . GLU A 1 96 ? -21.807 -7.409 42.418 1.00 84.00 96 GLU A CA 1
ATOM 777 C C . GLU A 1 96 ? -21.961 -7.439 43.943 1.00 84.00 96 GLU A C 1
ATOM 779 O O . GLU A 1 96 ? -21.422 -8.318 44.616 1.00 84.00 96 GLU A O 1
ATOM 784 N N . LEU A 1 97 ? -22.669 -6.458 44.515 1.00 82.94 97 LEU A N 1
ATOM 785 C CA . LEU A 1 97 ? -22.78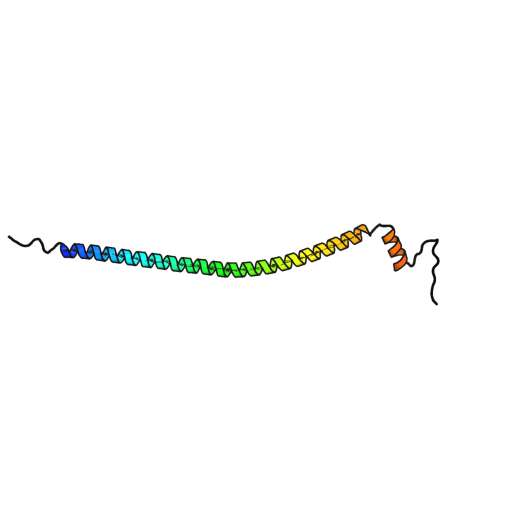3 -6.295 45.970 1.00 82.94 97 LEU A CA 1
ATOM 786 C C . LEU A 1 97 ? -24.175 -6.650 46.511 1.00 82.94 97 LEU A C 1
ATOM 788 O O . LEU A 1 97 ? -24.354 -6.661 47.730 1.00 82.94 97 LEU A O 1
ATOM 792 N N . GLY A 1 98 ? -25.154 -6.934 45.642 1.00 84.06 98 GLY A N 1
ATOM 793 C CA . GLY A 1 98 ? -26.534 -7.228 46.042 1.00 84.06 98 GLY A CA 1
ATOM 794 C C . GLY A 1 98 ? -27.211 -6.074 46.789 1.00 84.06 98 GLY A C 1
ATOM 795 O O . GLY A 1 98 ? -28.153 -6.295 47.550 1.00 84.06 98 GLY A O 1
ATOM 796 N N . LEU A 1 99 ? -26.698 -4.851 46.636 1.00 85.19 99 LEU A N 1
ATOM 797 C CA . LEU A 1 99 ? -27.206 -3.665 47.310 1.00 8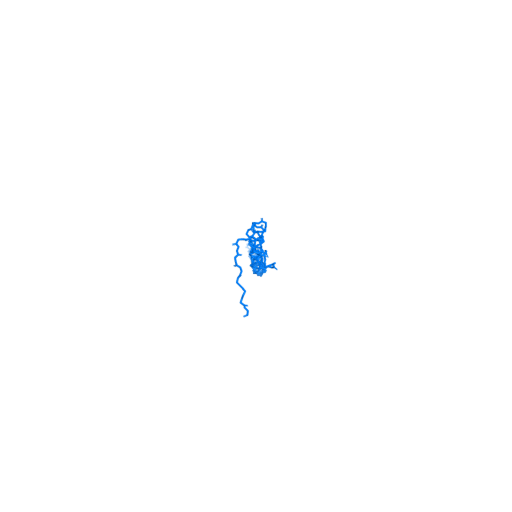5.19 99 LEU A CA 1
ATOM 798 C C . LEU A 1 99 ? -28.430 -3.136 46.566 1.00 85.19 99 LEU A C 1
ATOM 800 O O . LEU A 1 99 ? -28.442 -3.046 45.341 1.00 85.19 99 LEU A O 1
ATOM 804 N N . VAL A 1 100 ? -29.439 -2.731 47.327 1.00 84.69 100 VAL A N 1
ATOM 805 C CA . VAL A 1 100 ? -30.669 -2.117 46.816 1.00 84.69 100 VAL A CA 1
ATOM 806 C C . VAL A 1 100 ? -30.892 -0.763 47.475 1.00 84.69 100 VAL A C 1
ATOM 808 O O . VAL A 1 100 ? -30.302 -0.455 48.517 1.00 84.69 100 VAL A O 1
ATOM 811 N N . THR A 1 101 ? -31.735 0.064 46.868 1.00 82.88 101 THR A N 1
ATOM 812 C CA . THR A 1 101 ? -32.141 1.335 47.471 1.00 82.88 101 THR A CA 1
ATOM 813 C C . THR A 1 101 ? -33.038 1.087 48.686 1.00 82.88 101 THR A C 1
ATOM 815 O O . THR A 1 101 ? -33.693 0.054 48.800 1.00 82.88 101 THR A O 1
ATOM 818 N N . ALA A 1 102 ? -33.063 2.040 49.623 1.00 82.56 102 ALA A N 1
ATOM 819 C CA . ALA A 1 102 ? -33.796 1.897 50.888 1.00 82.56 102 ALA A CA 1
ATOM 820 C C . ALA A 1 102 ? -35.317 1.702 50.713 1.00 82.56 102 ALA A C 1
ATOM 822 O O . ALA A 1 102 ? -35.992 1.273 51.648 1.00 82.56 102 ALA A O 1
ATOM 823 N N . ASP A 1 103 ? -35.833 1.999 49.520 1.00 85.31 103 ASP A N 1
ATOM 824 C CA . ASP A 1 103 ? -37.258 2.052 49.207 1.00 85.31 103 ASP A CA 1
ATOM 825 C C . ASP A 1 103 ? -37.730 0.827 48.389 1.00 85.31 103 ASP A C 1
ATOM 827 O O . ASP A 1 103 ? -38.903 0.744 48.020 1.00 85.31 103 ASP A O 1
ATOM 831 N N . GLU A 1 104 ? -36.836 -0.123 48.081 1.00 81.12 104 GLU A N 1
ATOM 832 C CA . GLU A 1 104 ? -37.125 -1.308 47.261 1.00 81.12 104 GLU A CA 1
ATOM 833 C C . GLU A 1 104 ? -37.386 -2.578 48.090 1.00 81.12 104 GLU A C 1
ATOM 835 O O . GLU A 1 104 ? -36.706 -2.869 49.074 1.00 81.12 104 GLU A O 1
ATOM 840 N N . TYR A 1 105 ? -38.361 -3.384 47.651 1.00 81.25 105 TYR A N 1
ATOM 841 C CA . TYR A 1 105 ? -38.674 -4.694 48.229 1.00 81.25 105 TYR A CA 1
ATOM 842 C C . TYR A 1 105 ? -37.981 -5.813 47.438 1.00 81.25 105 TYR A C 1
ATOM 844 O O . TYR A 1 105 ? -38.202 -5.942 46.234 1.00 81.25 105 TYR A O 1
ATOM 852 N N . ILE A 1 106 ? -37.183 -6.647 48.115 1.00 79.12 106 ILE A N 1
ATOM 853 C CA . ILE A 1 106 ? -36.527 -7.821 47.516 1.00 79.12 106 ILE A CA 1
ATOM 854 C C . ILE A 1 106 ? -37.403 -9.061 47.716 1.00 79.12 106 ILE A C 1
ATOM 856 O O . ILE A 1 106 ? -37.806 -9.364 48.840 1.00 79.12 106 ILE A O 1
ATOM 860 N N . PHE A 1 107 ? -37.646 -9.808 46.639 1.00 82.56 107 PHE A N 1
ATOM 861 C CA . PHE A 1 107 ? -38.261 -11.134 46.686 1.00 82.56 107 PHE A CA 1
ATOM 862 C C . PHE A 1 107 ? -37.173 -12.188 46.461 1.00 82.56 107 PHE A C 1
ATOM 864 O O . PHE A 1 107 ? -36.510 -12.170 45.427 1.00 82.56 107 PHE A O 1
ATOM 871 N N . VAL A 1 108 ? -36.977 -13.081 47.431 1.00 81.69 108 VAL A N 1
ATOM 872 C CA . VAL A 1 108 ? -36.064 -14.227 47.320 1.00 81.69 108 VAL A CA 1
ATOM 873 C C . VAL A 1 108 ? -36.935 -15.474 47.179 1.00 81.69 108 VAL A C 1
ATOM 875 O O . VAL A 1 108 ? -37.817 -15.688 48.009 1.00 81.69 108 VAL A O 1
ATOM 878 N N . GLU A 1 109 ? -36.750 -16.240 46.104 1.00 77.94 109 GLU A N 1
ATOM 879 C CA . GLU A 1 109 ? -37.390 -17.552 45.946 1.00 77.94 109 GLU A CA 1
ATOM 880 C C . GLU A 1 109 ? -36.573 -18.593 46.731 1.00 77.94 109 GLU A C 1
ATOM 882 O O . GLU A 1 109 ? -35.369 -18.716 46.498 1.00 77.94 109 GLU A O 1
ATOM 887 N N . ASP A 1 110 ? -37.223 -19.280 47.681 1.00 66.25 110 ASP A N 1
ATOM 888 C CA . ASP A 1 110 ? -36.665 -20.399 48.466 1.00 66.25 110 ASP A CA 1
ATOM 889 C C . ASP A 1 110 ? -36.532 -21.693 47.639 1.00 66.25 110 ASP A C 1
ATOM 891 O O . ASP A 1 110 ? -37.465 -22.007 46.857 1.00 66.25 110 ASP A O 1
#

Secondary structure (DSSP, 8-state):
----SSTTHHHHHHHHHHHHHHHHHHHHHHHHHHHHHHHHHHHHHHHHHHHHHHHHHHHHHHHHHHHHHHHHHHHHHHHHHHTTSHHHHHHHHHHTT----TTPPP----